Protein AF-A0A3C1NHS4-F1 (afdb_monomer_lite)

Foldseek 3Di:
DVVVVLVVLLCCQPVHPDQAAEEDEDFPPPQLDLVNLLVVLLSCCVRRNQEHAYEYEWDPQDDPRNPTHIRDPVSLVSSQVSNVVSNRQHYAYYPDDDPVRHDHDDPVPD

Sequence (110 aa):
SLDAVLDTLVYVKHETKTWLEITTLLIPGKNDSSDEVGALCEWVATRLGPDVPLHLTAFHPDWKMLDVPSTPPSTLKRAREIALRTGLRYVYTGNVHDEAGQSTYCHGCG

Secondary structure (DSSP, 8-state):
-HHHHHHHHHHHHHH------EEEEE-TTTT--HHHHHHHHHHHHHHT-TTS-EEEEE----TT--SSPPPPHHHHHHHHHHHHHTT-S-EEEESS--HHHH----TTT-

Structure (mmCIF, N/CA/C/O backbone):
data_AF-A0A3C1NHS4-F1
#
_entry.id   AF-A0A3C1NHS4-F1
#
loop_
_atom_site.group_PDB
_atom_site.id
_atom_site.type_symbol
_atom_site.label_atom_id
_atom_site.label_alt_id
_atom_site.label_comp_id
_atom_site.label_asym_id
_atom_site.label_entity_id
_atom_site.label_seq_id
_atom_site.pdbx_PDB_ins_code
_atom_site.Cartn_x
_atom_site.Cartn_y
_atom_site.Cartn_z
_atom_site.occupancy
_atom_site.B_iso_or_equiv
_atom_site.auth_seq_id
_atom_site.auth_comp_id
_atom_site.auth_asym_id
_atom_site.auth_atom_id
_atom_site.pdbx_PDB_model_num
ATOM 1 N N . SER A 1 1 ? 6.593 -17.307 9.338 1.00 85.94 1 SER A N 1
ATOM 2 C CA . SER A 1 1 ? 5.863 -17.284 8.056 1.00 85.94 1 SER A CA 1
ATOM 3 C C . SER A 1 1 ? 5.214 -15.918 7.894 1.00 85.94 1 SER A C 1
ATOM 5 O O . SER A 1 1 ? 5.296 -15.116 8.821 1.00 85.94 1 SER A O 1
ATOM 7 N N . LEU A 1 2 ? 4.594 -15.646 6.742 1.00 92.31 2 LEU A N 1
ATOM 8 C CA . LEU A 1 2 ? 3.778 -14.444 6.548 1.00 92.31 2 LEU A CA 1
ATOM 9 C C . LEU A 1 2 ? 2.539 -14.444 7.465 1.00 92.31 2 LEU A C 1
ATOM 11 O O . LEU A 1 2 ? 2.172 -13.391 7.973 1.00 92.31 2 LEU A O 1
ATOM 15 N N . ASP A 1 3 ? 1.963 -15.616 7.752 1.00 95.88 3 ASP A N 1
ATOM 16 C CA . ASP A 1 3 ? 0.731 -15.754 8.552 1.00 95.88 3 ASP A CA 1
ATOM 17 C C . ASP A 1 3 ? 0.826 -15.072 9.917 1.00 95.88 3 ASP A C 1
ATOM 19 O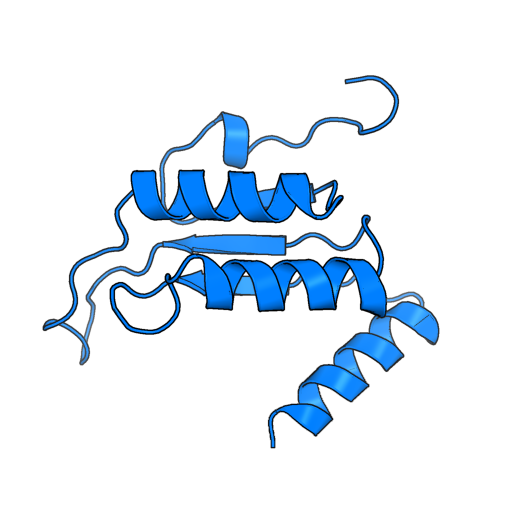 O . ASP A 1 3 ? -0.067 -14.325 10.291 1.00 95.88 3 ASP A O 1
ATOM 23 N N . ALA A 1 4 ? 1.957 -15.219 10.615 1.00 97.19 4 ALA A N 1
ATOM 24 C CA . ALA A 1 4 ? 2.159 -14.580 11.916 1.00 97.19 4 ALA A CA 1
ATOM 25 C C . ALA A 1 4 ? 2.077 -13.041 11.845 1.00 97.19 4 ALA A C 1
ATOM 27 O O . ALA A 1 4 ? 1.603 -12.394 12.779 1.00 97.19 4 ALA A O 1
ATOM 28 N N . VAL A 1 5 ? 2.521 -12.446 10.733 1.00 96.75 5 VAL A N 1
ATOM 29 C CA . VAL A 1 5 ? 2.412 -10.999 10.505 1.00 96.75 5 VAL A CA 1
ATOM 30 C C . VAL A 1 5 ? 0.958 -10.628 10.226 1.00 96.75 5 VAL A C 1
ATOM 32 O O . VAL A 1 5 ? 0.445 -9.695 10.836 1.00 96.75 5 VAL A O 1
ATOM 35 N N . LEU A 1 6 ? 0.278 -11.381 9.358 1.00 97.94 6 LEU A N 1
ATOM 36 C CA . LEU A 1 6 ? -1.127 -11.148 9.017 1.00 97.94 6 LEU A CA 1
ATOM 37 C C . LEU A 1 6 ? -2.042 -11.264 10.245 1.00 97.94 6 LEU A C 1
ATOM 39 O O . LEU A 1 6 ? -2.872 -10.385 10.471 1.00 97.94 6 LEU A O 1
ATOM 43 N N . ASP A 1 7 ? -1.842 -12.287 11.074 1.00 98.19 7 ASP A N 1
ATOM 44 C CA . ASP A 1 7 ? -2.579 -12.489 12.324 1.00 98.19 7 ASP A CA 1
ATOM 45 C C . ASP A 1 7 ? -2.334 -11.342 13.309 1.00 98.19 7 ASP A C 1
ATOM 47 O O . ASP A 1 7 ? -3.264 -10.864 13.960 1.00 98.19 7 ASP A O 1
ATOM 51 N N . THR A 1 8 ? -1.101 -10.830 13.367 1.00 97.94 8 THR A N 1
ATOM 52 C CA . THR A 1 8 ? -0.772 -9.662 14.194 1.00 97.94 8 THR A CA 1
ATOM 53 C C . THR A 1 8 ? -1.493 -8.408 13.704 1.00 97.94 8 THR A C 1
ATOM 55 O O . THR A 1 8 ? -2.029 -7.664 14.521 1.00 97.94 8 THR A O 1
ATOM 58 N N . LEU A 1 9 ? -1.556 -8.166 12.390 1.00 98.19 9 LEU A N 1
ATOM 59 C CA . LEU A 1 9 ? -2.283 -7.016 11.834 1.00 98.19 9 LEU A CA 1
ATOM 60 C C . LEU A 1 9 ? -3.780 -7.087 12.157 1.00 98.19 9 LEU A C 1
ATOM 62 O O . LEU A 1 9 ? -4.371 -6.082 12.555 1.00 98.19 9 LEU A O 1
ATOM 66 N N . VAL A 1 10 ? -4.377 -8.277 12.037 1.00 98.50 10 VAL A N 1
ATOM 67 C CA . VAL A 1 10 ? -5.779 -8.524 12.407 1.00 98.50 10 VAL A CA 1
ATOM 68 C C . VAL A 1 10 ? -5.988 -8.260 13.900 1.00 98.50 10 VAL A C 1
ATOM 70 O O . VAL A 1 10 ? -6.892 -7.508 14.259 1.00 98.50 10 VAL A O 1
ATOM 73 N N . TYR A 1 11 ? -5.127 -8.796 14.768 1.00 98.56 11 TYR A N 1
ATOM 74 C CA . TYR A 1 11 ? -5.203 -8.556 16.211 1.00 98.56 11 TYR A CA 1
ATOM 75 C C . TYR A 1 11 ? -5.079 -7.067 16.558 1.00 98.56 11 TYR A C 1
ATOM 77 O O . TYR A 1 11 ? -5.920 -6.529 17.272 1.00 98.56 11 TYR A O 1
ATOM 85 N N . VAL A 1 12 ? -4.072 -6.367 16.021 1.00 98.44 12 VAL A N 1
ATOM 86 C CA . VAL A 1 12 ? -3.878 -4.930 16.271 1.00 98.44 12 VAL A CA 1
ATOM 87 C C . VAL A 1 12 ? -5.120 -4.142 15.863 1.00 98.44 12 VAL A C 1
ATOM 89 O O . VAL A 1 12 ? -5.562 -3.278 16.621 1.00 98.44 12 VAL A O 1
ATOM 92 N N . LYS A 1 13 ? -5.707 -4.455 14.703 1.00 98.00 13 LYS A N 1
ATOM 93 C CA . LYS A 1 13 ? -6.872 -3.737 14.186 1.00 98.00 13 LYS A CA 1
ATOM 94 C C . LYS A 1 13 ? -8.143 -3.959 15.011 1.00 98.00 13 LYS A C 1
ATOM 96 O O . LYS A 1 13 ? -8.894 -3.003 15.204 1.00 98.00 13 LYS A O 1
ATOM 101 N N . HIS A 1 14 ? -8.411 -5.191 15.438 1.00 97.94 14 HIS A N 1
ATOM 102 C CA . HIS A 1 14 ? -9.703 -5.549 16.042 1.00 97.94 14 HIS A CA 1
ATOM 103 C C . HIS A 1 14 ? -9.686 -5.563 17.569 1.00 97.94 14 HIS A C 1
ATOM 105 O O . HIS A 1 14 ? -10.690 -5.225 18.188 1.00 97.94 14 HIS A O 1
ATOM 111 N N . GLU A 1 15 ? -8.547 -5.881 18.181 1.00 98.38 15 GLU A N 1
ATOM 112 C CA . GLU A 1 15 ? -8.447 -6.123 19.627 1.00 98.38 15 GLU A CA 1
ATOM 113 C C . GLU A 1 15 ? -7.757 -4.981 20.387 1.00 98.38 15 GLU A C 1
ATOM 115 O O . GLU A 1 15 ? -7.647 -5.009 21.614 1.00 98.38 15 GLU A O 1
ATOM 120 N N . THR A 1 16 ? -7.271 -3.953 19.684 1.00 98.19 16 THR A N 1
ATOM 121 C CA . THR A 1 16 ? -6.547 -2.833 20.301 1.00 98.19 16 THR A CA 1
ATOM 122 C C . THR A 1 16 ? -7.093 -1.473 19.867 1.00 98.19 16 THR A C 1
ATOM 124 O O . THR A 1 16 ? -7.914 -1.357 18.963 1.00 98.19 16 THR A O 1
ATOM 127 N N . LYS A 1 17 ? -6.622 -0.410 20.530 1.00 97.38 17 LYS A N 1
ATOM 128 C CA . LYS A 1 17 ? -6.899 0.991 20.160 1.00 97.38 17 LYS A CA 1
ATOM 129 C C . LYS A 1 17 ? -5.748 1.631 19.378 1.00 97.38 17 LYS A C 1
ATOM 131 O O . LYS A 1 17 ? -5.732 2.847 19.199 1.00 97.38 17 LYS A O 1
ATOM 136 N N . THR A 1 18 ? -4.756 0.837 18.984 1.00 98.12 18 THR A N 1
ATOM 137 C CA . THR A 1 18 ? -3.558 1.325 18.305 1.00 98.12 18 THR A CA 1
ATOM 138 C C . THR A 1 18 ? -3.908 1.768 16.891 1.00 98.12 18 THR A C 1
ATOM 140 O O . THR A 1 18 ? -4.596 1.064 16.154 1.00 98.12 18 THR A O 1
ATOM 143 N N . TRP A 1 19 ? -3.413 2.942 16.508 1.00 97.62 19 TRP A N 1
ATOM 144 C CA . TRP A 1 19 ? -3.485 3.401 15.129 1.00 97.62 19 TRP A CA 1
ATOM 145 C C . TRP A 1 19 ? -2.584 2.533 14.247 1.00 97.62 19 TRP A C 1
ATOM 147 O O . TRP A 1 19 ? -1.409 2.338 14.563 1.00 97.62 19 TRP A O 1
ATOM 157 N N . LEU A 1 20 ? -3.147 1.992 13.168 1.00 98.25 20 LEU A N 1
ATOM 158 C CA . LEU A 1 20 ? -2.471 1.067 12.268 1.00 98.25 20 LEU A CA 1
ATOM 159 C C . LEU A 1 20 ? -2.433 1.656 10.863 1.00 98.25 20 LEU A C 1
ATOM 161 O O . LEU A 1 20 ? -3.477 1.973 10.302 1.00 98.25 20 LEU A O 1
ATOM 165 N N . GLU A 1 21 ? -1.236 1.711 10.291 1.00 98.19 21 GLU A N 1
ATOM 166 C CA . GLU A 1 21 ? -1.000 2.031 8.886 1.00 98.19 21 GLU A CA 1
ATOM 167 C C . GLU A 1 21 ? -0.094 0.962 8.276 1.00 98.19 21 GLU A C 1
ATOM 169 O O . GLU A 1 21 ? 0.755 0.389 8.965 1.00 98.19 21 GLU A O 1
ATOM 174 N N . ILE A 1 22 ? -0.277 0.683 6.986 1.00 98.06 22 ILE A N 1
ATOM 175 C CA . ILE A 1 22 ? 0.491 -0.330 6.259 1.00 98.06 22 ILE A CA 1
ATOM 176 C C . ILE A 1 22 ? 1.247 0.348 5.127 1.00 98.06 22 ILE A C 1
ATOM 178 O O . ILE A 1 22 ? 0.669 1.128 4.377 1.00 98.06 22 ILE A O 1
ATOM 182 N N . THR A 1 23 ? 2.519 -0.006 4.959 1.00 98.12 23 THR A N 1
ATOM 183 C CA . THR A 1 23 ? 3.340 0.460 3.840 1.00 98.12 23 THR A CA 1
ATOM 184 C C . THR A 1 23 ? 3.845 -0.721 3.031 1.00 98.12 23 THR A C 1
ATOM 186 O O . THR A 1 23 ? 4.365 -1.692 3.579 1.00 98.12 23 THR A O 1
ATOM 189 N N . THR A 1 24 ? 3.730 -0.626 1.712 1.00 98.25 24 THR A N 1
ATOM 190 C CA . THR A 1 24 ? 4.262 -1.599 0.762 1.00 98.25 24 THR A CA 1
ATOM 191 C C . THR A 1 24 ? 5.146 -0.886 -0.248 1.00 98.25 24 THR A C 1
ATOM 193 O O . THR A 1 24 ? 4.691 -0.028 -1.003 1.00 98.25 24 THR A O 1
ATOM 196 N N . LEU A 1 25 ? 6.420 -1.271 -0.265 1.00 98.00 25 LEU A N 1
ATOM 197 C CA . LEU A 1 25 ? 7.359 -0.871 -1.304 1.00 98.00 25 LEU A CA 1
ATOM 198 C C . LEU A 1 25 ? 7.073 -1.700 -2.557 1.00 98.00 25 LEU A C 1
ATOM 200 O O . LEU A 1 25 ? 7.201 -2.927 -2.521 1.00 98.00 25 LEU A O 1
ATOM 204 N N . LEU A 1 26 ? 6.672 -1.050 -3.646 1.00 98.50 26 LEU A N 1
ATOM 205 C CA . LEU A 1 26 ? 6.508 -1.717 -4.935 1.00 98.50 26 LEU A CA 1
ATOM 206 C C . LEU A 1 26 ? 7.857 -1.765 -5.643 1.00 98.50 26 LEU A C 1
ATOM 208 O O . LEU A 1 26 ? 8.571 -0.770 -5.681 1.00 98.50 26 LEU A O 1
ATOM 212 N N . ILE A 1 27 ? 8.212 -2.930 -6.171 1.00 98.25 27 ILE A N 1
ATOM 213 C CA . ILE A 1 27 ? 9.484 -3.215 -6.827 1.00 98.25 27 ILE A CA 1
ATOM 214 C C . ILE A 1 27 ? 9.169 -3.797 -8.215 1.00 98.25 27 ILE A C 1
ATOM 216 O O . ILE A 1 27 ? 8.527 -4.854 -8.291 1.00 98.25 27 ILE A O 1
ATOM 220 N N . PRO A 1 28 ? 9.623 -3.154 -9.310 1.00 98.31 28 PRO A N 1
ATOM 221 C CA . PRO A 1 28 ? 9.320 -3.592 -10.668 1.00 98.31 28 PRO A CA 1
ATOM 222 C C . PRO A 1 28 ? 9.695 -5.049 -10.942 1.00 98.31 28 PRO A C 1
ATOM 224 O O . PRO A 1 28 ? 10.824 -5.477 -10.697 1.00 98.31 28 PRO A O 1
ATOM 227 N N . GLY A 1 29 ? 8.737 -5.814 -11.466 1.00 97.56 29 GLY A N 1
ATOM 228 C CA . GLY A 1 29 ? 8.911 -7.223 -11.812 1.00 97.56 29 GLY A CA 1
ATOM 229 C C . GLY A 1 29 ? 9.024 -8.162 -10.608 1.00 97.56 29 GLY A C 1
ATOM 230 O O . GLY A 1 29 ? 9.396 -9.323 -10.790 1.00 97.56 29 GLY A O 1
ATOM 231 N N . LYS A 1 30 ? 8.749 -7.680 -9.387 1.00 97.81 30 LYS A N 1
ATOM 232 C CA . LYS A 1 30 ? 8.757 -8.495 -8.162 1.00 97.81 30 LYS A CA 1
ATOM 233 C C . LYS A 1 30 ? 7.377 -8.593 -7.529 1.00 97.81 30 LYS A C 1
ATOM 235 O O . LYS A 1 30 ? 6.899 -9.706 -7.385 1.00 97.81 30 LYS A O 1
ATOM 240 N N . ASN A 1 31 ? 6.777 -7.459 -7.167 1.00 98.00 31 ASN A N 1
ATOM 241 C CA . ASN A 1 31 ? 5.490 -7.404 -6.461 1.00 98.00 31 ASN A CA 1
ATOM 242 C C . ASN A 1 31 ? 4.537 -6.320 -6.998 1.00 98.00 31 ASN A C 1
ATOM 244 O O . ASN A 1 31 ? 3.571 -5.944 -6.338 1.00 98.00 31 ASN A O 1
ATOM 248 N N . ASP A 1 32 ? 4.810 -5.774 -8.186 1.00 98.31 32 ASP A N 1
ATOM 249 C CA . ASP A 1 32 ? 4.051 -4.670 -8.780 1.00 98.31 32 ASP A CA 1
ATOM 250 C C . ASP A 1 32 ? 3.003 -5.122 -9.815 1.00 98.31 32 ASP A C 1
ATOM 252 O O . ASP A 1 32 ? 2.407 -4.297 -10.521 1.00 98.31 32 ASP A O 1
ATOM 256 N N . SER A 1 33 ? 2.747 -6.429 -9.923 1.00 98.50 33 SER A N 1
ATOM 257 C CA . SER A 1 33 ? 1.705 -6.956 -10.809 1.00 98.50 33 SER A CA 1
ATOM 258 C C . SER A 1 33 ? 0.309 -6.510 -10.350 1.00 98.50 33 SER A C 1
ATOM 260 O O . SER A 1 33 ? 0.068 -6.293 -9.164 1.00 98.50 33 SER A O 1
ATOM 262 N N . SER A 1 34 ? -0.629 -6.330 -11.291 1.00 98.38 34 SER A N 1
ATOM 263 C CA . SER A 1 34 ? -2.006 -5.933 -10.937 1.00 98.38 34 SER A CA 1
ATOM 264 C C . SER A 1 34 ? -2.672 -6.945 -10.006 1.00 98.38 34 SER A C 1
ATOM 266 O O . SER A 1 34 ? -3.401 -6.536 -9.108 1.00 98.38 34 SER A O 1
ATOM 268 N N . ASP A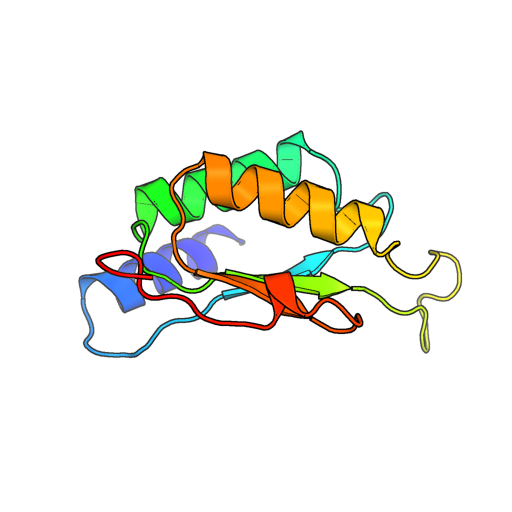 1 35 ? -2.412 -8.235 -10.220 1.00 98.38 35 ASP A N 1
ATOM 269 C CA . ASP A 1 35 ? -3.033 -9.322 -9.464 1.00 98.38 35 ASP A CA 1
ATOM 270 C C . ASP A 1 35 ? -2.512 -9.357 -8.027 1.00 98.38 35 ASP A C 1
ATOM 272 O O . ASP A 1 35 ? -3.292 -9.468 -7.087 1.00 98.38 35 ASP A O 1
ATOM 276 N N . GLU A 1 36 ? -1.203 -9.184 -7.840 1.00 98.38 36 GLU A N 1
ATOM 277 C CA . GLU A 1 36 ? -0.594 -9.168 -6.509 1.00 98.38 36 GLU A CA 1
ATOM 278 C C . GLU A 1 36 ? -0.991 -7.922 -5.713 1.00 98.38 36 GLU A C 1
ATOM 280 O O . GLU A 1 36 ? -1.382 -8.026 -4.549 1.00 98.38 36 GLU A O 1
ATOM 285 N N . VAL A 1 37 ? -0.990 -6.749 -6.357 1.00 98.62 37 VAL A N 1
ATOM 286 C CA . VAL A 1 37 ? -1.512 -5.518 -5.750 1.00 98.62 37 VAL A CA 1
ATOM 287 C C . VAL A 1 37 ? -2.994 -5.676 -5.407 1.00 98.62 37 VAL A C 1
ATOM 289 O O . VAL A 1 37 ? -3.415 -5.282 -4.320 1.00 98.62 37 VAL A O 1
ATOM 292 N N . GLY A 1 38 ? -3.787 -6.264 -6.305 1.00 98.62 38 GLY A N 1
ATOM 293 C CA . GLY A 1 38 ? -5.204 -6.536 -6.081 1.00 98.62 38 GLY A CA 1
ATOM 294 C C . GLY A 1 38 ? -5.430 -7.427 -4.864 1.00 98.62 38 GLY A C 1
ATOM 295 O O . GLY A 1 38 ? -6.197 -7.051 -3.981 1.00 98.62 38 GLY A O 1
ATOM 296 N N . ALA A 1 39 ? -4.699 -8.539 -4.766 1.00 98.56 39 ALA A N 1
ATOM 297 C CA . ALA A 1 39 ? -4.782 -9.468 -3.642 1.00 98.56 39 ALA A CA 1
ATOM 298 C C . ALA A 1 39 ? -4.410 -8.804 -2.306 1.00 98.56 39 ALA A C 1
ATOM 300 O O . ALA A 1 39 ? -5.109 -8.994 -1.311 1.00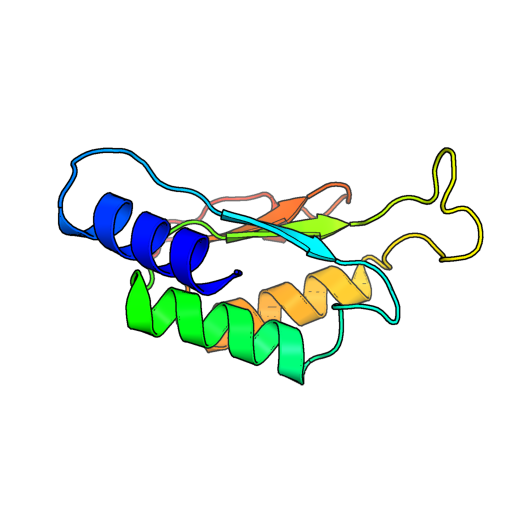 98.56 39 ALA A O 1
ATOM 301 N N . LEU A 1 40 ? -3.357 -7.976 -2.282 1.00 98.44 40 LEU A N 1
ATOM 302 C CA . LEU A 1 40 ? -3.004 -7.171 -1.108 1.00 98.44 40 LEU A CA 1
ATOM 303 C C . LEU A 1 40 ? -4.157 -6.240 -0.708 1.00 98.44 40 LEU A C 1
ATOM 305 O O . LEU A 1 40 ? -4.566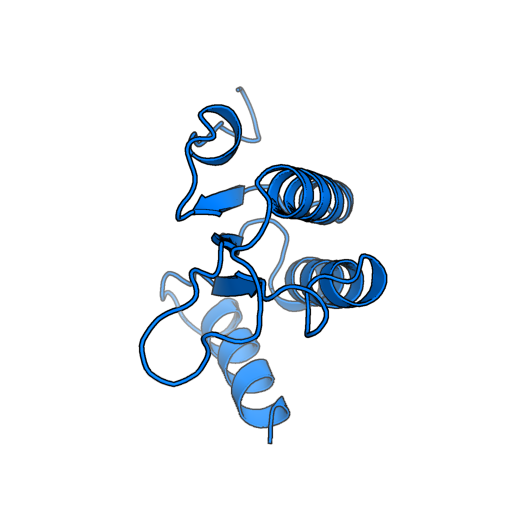 -6.216 0.453 1.00 98.44 40 LEU A O 1
ATOM 309 N N . CYS A 1 41 ? -4.686 -5.473 -1.662 1.00 98.62 41 CYS A N 1
ATOM 310 C CA . CYS A 1 41 ? -5.710 -4.464 -1.395 1.00 98.62 41 CYS A CA 1
ATOM 311 C C . CYS A 1 41 ? -7.043 -5.088 -0.969 1.00 98.62 41 CYS A C 1
ATOM 313 O O . CYS A 1 41 ? -7.718 -4.557 -0.087 1.00 98.62 41 CYS A O 1
ATOM 315 N N . GLU A 1 42 ? -7.421 -6.214 -1.572 1.00 98.56 42 GLU A N 1
ATOM 316 C CA . GLU A 1 42 ? -8.603 -6.985 -1.195 1.00 98.56 42 GLU A CA 1
ATOM 317 C C . GLU A 1 42 ? -8.440 -7.581 0.203 1.00 98.56 42 GLU A C 1
ATOM 319 O O . GLU A 1 42 ? -9.349 -7.478 1.028 1.00 98.56 42 GLU A O 1
ATOM 324 N N . TRP A 1 43 ? -7.268 -8.133 0.526 1.00 98.56 43 TRP A N 1
ATOM 325 C CA . TRP A 1 43 ? -7.001 -8.650 1.865 1.00 98.56 43 TRP A CA 1
ATOM 326 C C . TRP A 1 43 ? -7.101 -7.548 2.926 1.00 98.56 43 TRP A C 1
ATOM 328 O O . TRP A 1 43 ? -7.786 -7.733 3.930 1.00 98.56 43 TRP A O 1
ATOM 338 N N . VAL A 1 44 ? -6.497 -6.375 2.698 1.00 98.62 44 VAL A N 1
ATOM 339 C CA . VAL A 1 44 ? -6.597 -5.241 3.635 1.00 98.62 44 VAL A CA 1
ATOM 340 C C . VAL A 1 44 ? -8.054 -4.802 3.793 1.00 98.62 44 VAL A C 1
ATOM 342 O O . VAL A 1 44 ? -8.546 -4.722 4.919 1.00 98.62 44 VAL A O 1
ATOM 345 N N . ALA A 1 45 ? -8.770 -4.585 2.686 1.00 98.31 45 ALA A N 1
ATOM 346 C CA . ALA A 1 45 ? -10.158 -4.130 2.721 1.00 98.31 45 ALA A CA 1
ATOM 347 C C . ALA A 1 45 ? -11.077 -5.119 3.457 1.00 98.31 45 ALA A C 1
ATOM 349 O O . ALA A 1 45 ? -11.904 -4.708 4.270 1.00 98.31 45 ALA A O 1
ATOM 350 N N . THR A 1 46 ? -10.912 -6.421 3.211 1.00 98.31 46 THR A N 1
ATOM 351 C CA . THR A 1 46 ? -11.767 -7.470 3.788 1.00 98.31 46 THR A CA 1
ATOM 352 C C . THR A 1 46 ? -11.411 -7.808 5.232 1.00 98.31 46 THR A C 1
ATOM 354 O O . THR A 1 46 ? -12.305 -8.072 6.035 1.00 98.31 46 THR A O 1
ATOM 357 N N . ARG A 1 47 ? -10.122 -7.817 5.588 1.00 98.25 47 ARG A N 1
ATOM 358 C CA . ARG A 1 47 ? -9.656 -8.284 6.905 1.00 98.25 47 ARG A CA 1
ATOM 359 C C . ARG A 1 47 ? -9.470 -7.163 7.908 1.00 98.25 47 ARG A C 1
ATOM 361 O O . ARG A 1 47 ? -9.659 -7.401 9.099 1.00 98.25 47 ARG A O 1
ATOM 368 N N . LEU A 1 48 ? -9.105 -5.968 7.451 1.00 98.31 48 LEU A N 1
ATOM 369 C CA . LEU A 1 48 ? -8.821 -4.818 8.311 1.00 98.31 48 LEU A CA 1
ATOM 370 C C . LEU A 1 48 ? -9.840 -3.683 8.145 1.00 98.31 48 LEU A C 1
ATOM 372 O O . LEU A 1 48 ? -9.973 -2.844 9.035 1.00 98.31 48 LEU A O 1
ATOM 376 N N . GLY A 1 49 ? -10.604 -3.690 7.053 1.00 97.88 49 GLY A N 1
ATOM 377 C CA . GLY A 1 49 ? -11.627 -2.694 6.754 1.00 97.88 49 GLY A CA 1
ATOM 378 C C . GLY A 1 49 ? -11.120 -1.549 5.867 1.00 97.88 49 GLY A C 1
ATOM 379 O O . GLY A 1 49 ? -9.916 -1.389 5.664 1.00 97.88 49 GLY A O 1
ATOM 380 N N . PRO A 1 50 ? -12.038 -0.714 5.348 1.00 97.62 50 PRO A N 1
ATOM 381 C CA . PRO A 1 50 ? -11.730 0.299 4.334 1.00 97.62 50 PRO A CA 1
ATOM 382 C C . PRO A 1 50 ? -10.955 1.514 4.867 1.00 97.62 50 PRO A C 1
ATOM 384 O O . PRO A 1 50 ? -10.448 2.313 4.081 1.00 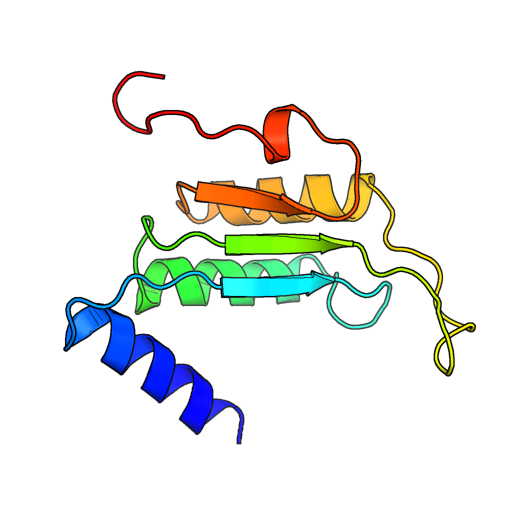97.62 50 PRO A O 1
ATOM 387 N N . ASP A 1 51 ? -10.903 1.677 6.191 1.00 97.06 51 ASP A N 1
ATOM 388 C CA . ASP A 1 51 ? -10.364 2.862 6.864 1.00 97.06 51 ASP A CA 1
ATOM 389 C C . ASP A 1 51 ? -8.891 2.734 7.272 1.00 97.06 51 ASP A C 1
ATOM 391 O O . ASP A 1 51 ? -8.330 3.706 7.767 1.00 97.06 51 ASP A O 1
ATOM 395 N N . VAL A 1 52 ? -8.261 1.566 7.099 1.00 98.06 52 VAL A N 1
ATOM 396 C CA . VAL A 1 52 ? -6.828 1.401 7.392 1.00 98.06 52 VAL A CA 1
ATOM 397 C C . VAL A 1 52 ? -6.003 2.035 6.268 1.00 98.06 52 VAL A C 1
ATOM 399 O O . VAL A 1 52 ? -6.132 1.596 5.123 1.00 98.06 52 VAL A O 1
ATOM 402 N N . PRO A 1 53 ? -5.150 3.038 6.559 1.00 98.31 53 PRO A N 1
ATOM 403 C CA . PRO A 1 53 ? -4.278 3.639 5.559 1.00 98.31 53 PRO A CA 1
ATOM 404 C C . PRO A 1 53 ? -3.320 2.634 4.926 1.00 98.31 53 PRO A C 1
ATOM 406 O O . PRO A 1 53 ? -2.611 1.903 5.627 1.00 98.31 53 PRO A O 1
ATOM 409 N N . LEU A 1 54 ? -3.267 2.654 3.594 1.00 98.62 54 LEU A N 1
ATOM 410 C CA . LEU A 1 54 ? -2.312 1.890 2.802 1.00 98.62 54 LEU A CA 1
ATOM 411 C C . LEU A 1 54 ? -1.408 2.839 2.012 1.00 98.62 54 LEU A C 1
ATOM 413 O O . LEU A 1 54 ? -1.871 3.619 1.181 1.00 98.62 54 LEU A O 1
ATOM 417 N N . HIS A 1 55 ? -0.105 2.733 2.236 1.00 98.56 55 HIS A N 1
ATOM 418 C CA . HIS A 1 55 ? 0.926 3.474 1.519 1.00 98.56 55 HIS A CA 1
ATOM 419 C C . HIS A 1 55 ? 1.594 2.566 0.497 1.00 98.56 55 HIS A C 1
ATOM 421 O O . HIS A 1 55 ? 2.191 1.550 0.849 1.00 98.56 55 HIS A O 1
ATOM 427 N N . LEU A 1 56 ? 1.533 2.952 -0.771 1.00 98.56 56 LEU A N 1
ATOM 428 C CA . LEU A 1 56 ? 2.248 2.307 -1.865 1.00 98.56 56 LEU A CA 1
ATOM 429 C C . LEU A 1 56 ? 3.434 3.196 -2.224 1.00 98.56 56 LEU A C 1
ATOM 431 O O . LEU A 1 56 ? 3.257 4.336 -2.648 1.00 98.56 56 LEU A O 1
ATOM 435 N N . THR A 1 57 ? 4.655 2.723 -2.007 1.00 98.12 57 THR A N 1
ATOM 436 C CA . THR A 1 57 ? 5.858 3.551 -2.165 1.00 98.12 57 THR A CA 1
ATOM 437 C C . THR A 1 57 ? 6.725 3.056 -3.308 1.00 98.12 57 THR A C 1
ATOM 439 O O . THR A 1 57 ? 6.812 1.858 -3.578 1.00 98.12 57 THR A O 1
ATOM 442 N N . ALA A 1 58 ? 7.358 3.995 -4.011 1.00 98.00 58 ALA A N 1
ATOM 443 C CA . ALA A 1 58 ? 8.246 3.674 -5.115 1.00 98.00 58 ALA A CA 1
ATOM 444 C C . ALA A 1 58 ? 9.598 3.169 -4.602 1.00 98.00 58 ALA A C 1
ATOM 446 O O . ALA A 1 58 ? 10.229 3.793 -3.742 1.00 98.00 58 ALA A O 1
ATOM 447 N N . PHE A 1 59 ? 10.051 2.053 -5.171 1.00 98.19 59 PHE A N 1
ATOM 448 C CA . PHE A 1 59 ? 11.428 1.590 -5.064 1.00 98.19 59 PHE A CA 1
ATOM 449 C C . PHE A 1 59 ? 12.389 2.501 -5.834 1.00 98.19 59 PHE A C 1
ATOM 451 O O . PHE A 1 59 ? 12.067 2.973 -6.929 1.00 98.19 59 PHE A O 1
ATOM 458 N N . HIS A 1 60 ? 13.583 2.678 -5.272 1.00 97.19 60 HIS A N 1
ATOM 459 C CA . HIS A 1 60 ? 14.737 3.300 -5.906 1.00 97.19 60 HIS A CA 1
ATOM 460 C C . HIS A 1 60 ? 15.929 2.323 -5.816 1.00 97.19 60 HIS A C 1
ATOM 462 O O . HIS A 1 60 ? 16.154 1.763 -4.739 1.00 97.19 60 HIS A O 1
ATOM 468 N N . PRO A 1 61 ? 16.664 2.076 -6.915 1.00 95.31 61 PRO A N 1
ATOM 469 C CA . PRO A 1 61 ? 17.802 1.173 -6.926 1.00 95.31 61 PRO A CA 1
ATOM 470 C C . PRO A 1 61 ? 18.971 1.775 -6.163 1.00 95.31 61 PRO A C 1
ATOM 472 O O . PRO A 1 61 ? 19.676 2.646 -6.666 1.00 95.31 61 PRO A O 1
ATOM 475 N N . ASP A 1 62 ? 19.201 1.254 -4.964 1.00 92.88 62 ASP A N 1
ATOM 476 C CA . ASP A 1 62 ? 20.329 1.626 -4.125 1.00 92.88 62 ASP A CA 1
ATOM 477 C C . ASP A 1 62 ? 21.072 0.395 -3.602 1.00 92.88 62 ASP A C 1
ATOM 479 O O . ASP A 1 62 ? 20.548 -0.720 -3.487 1.00 92.88 62 ASP A O 1
ATOM 483 N N . TRP A 1 63 ? 22.330 0.628 -3.230 1.00 90.44 63 TRP A N 1
ATOM 484 C CA . TRP A 1 63 ? 23.201 -0.338 -2.570 1.00 90.44 63 TRP A CA 1
ATOM 485 C C . TRP A 1 63 ? 23.392 -1.651 -3.346 1.00 90.44 63 TRP A C 1
ATOM 487 O O . TRP A 1 63 ? 24.230 -1.723 -4.240 1.00 90.44 63 TRP A O 1
ATOM 497 N N . LYS A 1 64 ? 22.671 -2.710 -2.967 1.00 93.75 64 LYS A N 1
ATOM 498 C CA . LYS A 1 64 ? 22.862 -4.082 -3.466 1.00 93.75 64 LYS A CA 1
ATOM 499 C C . LYS A 1 64 ? 21.854 -4.496 -4.534 1.00 93.75 64 LYS A C 1
ATOM 501 O O . LYS A 1 64 ? 21.984 -5.594 -5.062 1.00 93.75 64 LYS A O 1
ATOM 506 N N . MET A 1 65 ? 20.867 -3.655 -4.832 1.00 94.19 65 MET A N 1
ATOM 507 C CA . MET A 1 65 ? 19.798 -3.965 -5.781 1.00 94.19 65 MET A CA 1
ATOM 508 C C . MET A 1 65 ? 19.744 -2.881 -6.855 1.00 94.19 65 MET A C 1
ATOM 510 O O . MET A 1 65 ? 18.868 -2.023 -6.860 1.00 94.19 65 MET A O 1
ATOM 514 N N . LEU A 1 66 ? 20.757 -2.899 -7.722 1.00 96.38 66 LEU A N 1
ATOM 515 C CA . LEU A 1 66 ? 20.970 -1.906 -8.783 1.00 96.38 66 LEU A CA 1
ATOM 516 C C . LEU A 1 66 ? 20.483 -2.389 -10.158 1.00 96.38 66 LEU A C 1
ATOM 518 O O . LEU A 1 66 ? 20.457 -1.622 -11.114 1.00 96.38 66 LEU A O 1
ATOM 522 N N . ASP A 1 67 ? 20.132 -3.669 -10.266 1.00 96.75 67 ASP A N 1
ATOM 523 C CA . ASP A 1 67 ? 19.696 -4.351 -11.486 1.00 96.75 67 ASP A CA 1
ATOM 524 C C . ASP A 1 67 ? 18.192 -4.201 -11.767 1.00 96.75 67 ASP A C 1
ATOM 526 O O . ASP A 1 67 ? 17.733 -4.503 -12.868 1.00 96.75 67 ASP A O 1
ATOM 530 N N . VAL A 1 68 ? 17.424 -3.710 -10.792 1.00 97.31 68 VAL A N 1
ATOM 531 C CA . VAL A 1 68 ? 15.991 -3.430 -10.927 1.00 97.31 68 VAL A CA 1
ATOM 532 C C . VAL A 1 68 ? 15.788 -1.921 -11.071 1.00 97.31 68 VAL A C 1
ATOM 534 O O . VAL A 1 68 ? 16.326 -1.170 -10.264 1.00 97.31 68 VAL A O 1
ATOM 537 N N . PRO A 1 69 ? 15.027 -1.432 -12.066 1.00 97.00 69 PRO A N 1
ATOM 538 C CA . PRO A 1 69 ? 14.804 0.002 -12.219 1.00 97.00 69 PRO A CA 1
ATOM 539 C C . PRO A 1 69 ? 13.973 0.577 -11.063 1.00 97.00 69 PRO A C 1
ATOM 541 O O . PRO A 1 69 ? 13.237 -0.143 -10.384 1.00 97.00 69 PRO A O 1
ATOM 544 N N . SER A 1 70 ? 14.029 1.900 -10.879 1.00 97.56 70 SER A N 1
ATOM 545 C CA . SER A 1 70 ? 13.095 2.604 -9.992 1.00 97.56 70 SER A CA 1
ATOM 546 C C . SER A 1 70 ? 11.648 2.323 -10.390 1.00 97.56 70 SER A C 1
ATOM 548 O O . SER A 1 70 ? 11.341 2.141 -11.570 1.00 97.56 70 SER A O 1
ATOM 550 N N . THR A 1 71 ? 10.735 2.346 -9.419 1.00 98.25 71 THR A N 1
ATOM 551 C CA . THR A 1 71 ? 9.306 2.174 -9.715 1.00 98.25 71 THR A CA 1
ATOM 552 C C . THR A 1 71 ? 8.787 3.350 -10.532 1.00 98.25 71 THR A C 1
ATOM 554 O O . THR A 1 71 ? 8.871 4.489 -10.068 1.00 98.25 71 THR A O 1
ATOM 557 N N . PRO A 1 72 ? 8.215 3.113 -11.725 1.00 97.00 72 PRO A N 1
ATOM 558 C CA . PRO A 1 72 ? 7.628 4.187 -12.508 1.00 97.00 72 PRO A CA 1
ATOM 559 C C . PRO A 1 72 ? 6.442 4.828 -11.768 1.00 97.00 72 PRO A C 1
ATOM 561 O O . PRO A 1 72 ? 5.621 4.102 -11.199 1.00 97.00 72 PRO A O 1
ATOM 564 N N . PRO A 1 73 ? 6.251 6.159 -11.840 1.00 96.31 73 PRO A N 1
ATOM 565 C CA . PRO A 1 73 ? 5.068 6.812 -11.272 1.00 96.31 73 PRO A CA 1
ATOM 566 C C . PRO A 1 73 ? 3.743 6.230 -11.793 1.00 96.31 73 PRO A C 1
ATOM 568 O O . PRO A 1 73 ? 2.766 6.131 -11.055 1.00 96.31 73 PRO A O 1
ATOM 571 N N . SER A 1 74 ? 3.713 5.770 -13.049 1.00 96.75 74 SER A N 1
ATOM 572 C CA . SER A 1 74 ? 2.549 5.097 -13.639 1.00 96.75 74 SER A CA 1
ATOM 573 C C . SER A 1 74 ? 2.201 3.775 -12.947 1.00 96.75 74 SER A C 1
ATOM 575 O O . SER A 1 74 ? 1.019 3.453 -12.825 1.00 96.75 74 SER A O 1
ATOM 577 N N . THR A 1 75 ? 3.197 3.030 -12.454 1.00 97.56 75 THR A N 1
ATOM 578 C CA . THR A 1 75 ? 2.983 1.810 -11.663 1.00 97.56 75 THR A CA 1
ATOM 579 C C . THR A 1 75 ? 2.299 2.140 -10.342 1.00 97.56 75 THR A C 1
ATOM 581 O O . THR A 1 75 ? 1.298 1.504 -10.014 1.00 97.56 75 THR A O 1
ATOM 584 N N . LEU A 1 76 ? 2.767 3.170 -9.627 1.00 97.06 76 LEU A N 1
ATOM 585 C CA . LEU A 1 76 ? 2.125 3.610 -8.384 1.00 97.06 76 LEU A CA 1
ATOM 586 C C . LEU A 1 76 ? 0.706 4.120 -8.615 1.00 97.06 76 LEU A C 1
ATOM 588 O O . LEU A 1 76 ? -0.203 3.736 -7.884 1.00 97.06 76 LEU A O 1
ATOM 592 N N . LYS A 1 77 ? 0.499 4.928 -9.658 1.00 96.69 77 LYS A N 1
ATOM 593 C CA . LYS A 1 77 ? -0.830 5.434 -10.008 1.00 96.69 77 LYS A CA 1
ATOM 594 C C . LYS A 1 77 ? -1.808 4.288 -10.278 1.00 96.69 77 LYS A C 1
ATOM 596 O O . LYS A 1 77 ? -2.881 4.251 -9.683 1.00 96.69 77 LYS A O 1
ATOM 601 N N . ARG A 1 78 ? -1.413 3.307 -11.100 1.00 97.94 78 ARG A N 1
ATOM 602 C CA . ARG A 1 78 ? -2.213 2.097 -11.359 1.00 97.94 78 ARG A CA 1
ATOM 603 C C . ARG A 1 78 ? -2.509 1.335 -10.068 1.00 97.94 78 ARG A C 1
ATOM 605 O O . ARG A 1 78 ? -3.643 0.910 -9.861 1.00 97.94 78 ARG A O 1
ATOM 612 N N . ALA A 1 79 ? -1.508 1.149 -9.214 1.00 98.44 79 ALA A N 1
ATOM 613 C CA . ALA A 1 79 ? -1.667 0.414 -7.968 1.00 98.44 79 ALA A CA 1
ATOM 614 C C . ALA A 1 79 ? -2.630 1.127 -7.003 1.00 98.44 79 ALA A C 1
ATOM 616 O O . ALA A 1 79 ? -3.524 0.494 -6.443 1.00 98.44 79 ALA A O 1
ATOM 617 N N . ARG A 1 80 ? -2.536 2.458 -6.898 1.00 98.12 80 ARG A N 1
ATOM 618 C CA . ARG A 1 80 ? -3.484 3.283 -6.141 1.00 98.12 80 ARG A CA 1
ATOM 619 C C . ARG A 1 80 ? -4.903 3.171 -6.691 1.00 98.12 80 ARG A C 1
ATOM 621 O O . ARG A 1 80 ? -5.845 3.012 -5.924 1.00 98.12 80 ARG A O 1
ATOM 628 N N . GLU A 1 81 ? -5.074 3.221 -8.008 1.00 98.12 81 GLU A N 1
ATOM 629 C CA . GLU A 1 81 ? -6.386 3.049 -8.636 1.00 98.12 81 GLU A CA 1
ATOM 630 C C . GLU A 1 81 ? -6.986 1.659 -8.360 1.00 98.12 81 GLU A C 1
ATOM 632 O O . GLU A 1 81 ? -8.189 1.554 -8.135 1.00 98.12 81 GLU A O 1
ATOM 637 N N . ILE A 1 82 ? -6.172 0.594 -8.353 1.00 98.56 82 ILE A N 1
ATOM 638 C CA . ILE A 1 82 ? -6.608 -0.754 -7.946 1.00 98.56 82 ILE A CA 1
ATOM 639 C C . ILE A 1 82 ? -7.086 -0.737 -6.493 1.00 98.56 82 ILE A C 1
ATOM 641 O O . ILE A 1 82 ? -8.201 -1.174 -6.222 1.00 98.56 82 ILE A O 1
ATOM 645 N N . ALA A 1 83 ? -6.279 -0.190 -5.586 1.00 98.25 83 ALA A N 1
ATOM 646 C CA . ALA A 1 83 ? -6.584 -0.128 -4.162 1.00 98.25 83 ALA A CA 1
ATOM 647 C C . ALA A 1 83 ? -7.882 0.640 -3.865 1.00 98.25 83 ALA A C 1
ATOM 649 O O . ALA A 1 83 ? -8.723 0.186 -3.097 1.00 98.25 83 ALA A O 1
ATOM 650 N N . LEU A 1 84 ? -8.097 1.779 -4.525 1.00 97.44 84 LEU A N 1
ATOM 651 C CA . LEU A 1 84 ? -9.339 2.543 -4.384 1.00 97.44 84 LEU A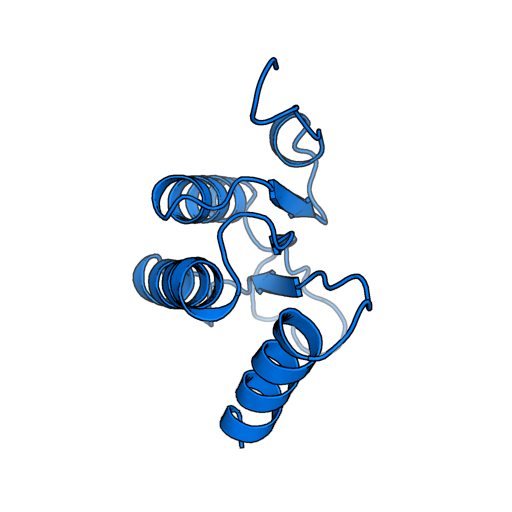 CA 1
ATOM 652 C C . LEU A 1 84 ? -10.560 1.746 -4.875 1.00 97.44 84 LEU A C 1
ATOM 654 O O . LEU A 1 84 ? -11.627 1.808 -4.264 1.00 97.44 84 LEU A O 1
ATOM 658 N N . ARG A 1 85 ? -10.418 0.951 -5.946 1.00 98.00 85 ARG A N 1
ATOM 659 C CA . ARG A 1 85 ? -11.505 0.099 -6.461 1.00 98.00 85 ARG A CA 1
ATOM 660 C C . ARG A 1 85 ? -11.880 -1.053 -5.528 1.00 98.00 85 ARG A C 1
ATOM 662 O O . ARG A 1 85 ? -13.008 -1.527 -5.629 1.00 98.00 85 ARG A O 1
ATOM 669 N N . THR A 1 86 ? -11.001 -1.485 -4.620 1.00 97.62 86 THR A N 1
ATOM 670 C CA . THR A 1 86 ? -11.358 -2.486 -3.595 1.00 97.62 86 THR A CA 1
ATOM 671 C C . THR A 1 86 ? -12.144 -1.884 -2.425 1.00 97.62 86 THR A C 1
ATOM 673 O O . THR A 1 86 ? -12.568 -2.612 -1.530 1.00 97.62 86 THR A O 1
ATOM 676 N N . GLY A 1 87 ? -12.375 -0.566 -2.433 1.00 96.75 87 GLY A N 1
ATOM 677 C CA . GLY A 1 87 ? -13.130 0.146 -1.403 1.00 96.75 87 GLY A CA 1
ATOM 678 C C . GLY A 1 87 ? -12.268 0.741 -0.289 1.00 96.75 87 GLY A C 1
ATOM 679 O O . GLY A 1 87 ? -12.824 1.298 0.659 1.00 96.75 87 GLY A O 1
ATOM 680 N N . LEU A 1 88 ? -10.936 0.661 -0.389 1.00 98.12 88 LEU A N 1
ATOM 681 C CA . LEU A 1 88 ? -10.041 1.378 0.520 1.00 98.12 88 LEU A CA 1
ATOM 682 C C . LEU A 1 88 ? -10.217 2.889 0.343 1.00 98.12 88 LEU A C 1
ATOM 684 O O . LEU A 1 88 ? -10.249 3.399 -0.776 1.00 98.12 88 LEU A O 1
ATOM 688 N N . ARG A 1 89 ? -10.322 3.611 1.460 1.00 97.38 89 ARG A N 1
ATOM 689 C CA . ARG A 1 89 ? -10.603 5.057 1.467 1.00 97.38 89 ARG A CA 1
ATOM 690 C C . ARG A 1 89 ? -9.339 5.906 1.497 1.00 97.38 89 ARG A C 1
ATOM 692 O O . ARG A 1 89 ? -9.320 6.995 0.933 1.00 97.38 89 ARG A O 1
ATOM 699 N N . TYR A 1 90 ? -8.288 5.402 2.139 1.00 97.94 90 TYR A N 1
ATOM 700 C CA . TYR A 1 90 ? -7.051 6.140 2.379 1.00 97.94 90 TYR A CA 1
ATOM 701 C C . TYR A 1 90 ? -5.876 5.387 1.763 1.00 97.94 90 TYR A C 1
ATOM 703 O O . TYR A 1 90 ? -5.261 4.531 2.399 1.00 97.94 90 TYR A O 1
ATOM 711 N N . VAL A 1 91 ? -5.599 5.692 0.495 1.00 98.12 91 VAL A N 1
ATOM 712 C CA . VAL A 1 91 ? -4.487 5.099 -0.252 1.00 98.12 91 VAL A CA 1
ATOM 713 C C . VAL A 1 91 ? -3.540 6.192 -0.713 1.00 98.12 91 VAL A C 1
ATOM 715 O O . VAL A 1 91 ? -3.936 7.086 -1.472 1.00 98.12 91 VAL A O 1
ATOM 718 N N . TYR A 1 92 ? -2.287 6.073 -0.289 1.00 98.25 92 TYR A N 1
ATOM 719 C CA . TYR A 1 92 ? -1.253 7.070 -0.512 1.00 98.25 92 TYR A CA 1
ATOM 720 C C . TYR A 1 92 ? -0.135 6.551 -1.407 1.00 98.25 92 TYR A C 1
ATOM 722 O O . TYR A 1 92 ? 0.192 5.364 -1.392 1.00 98.25 92 TYR A O 1
ATOM 730 N N . THR A 1 93 ? 0.477 7.458 -2.162 1.00 97.94 93 THR A N 1
ATOM 731 C CA . THR A 1 93 ? 1.670 7.185 -2.972 1.00 97.94 93 THR A CA 1
ATOM 732 C C . THR A 1 93 ? 2.872 7.932 -2.416 1.00 97.94 93 THR A C 1
ATOM 734 O O . THR A 1 93 ? 2.856 9.159 -2.302 1.00 97.94 93 THR A O 1
ATOM 737 N N . GLY A 1 94 ? 3.937 7.202 -2.094 1.00 95.81 94 GLY A N 1
ATOM 738 C CA . GLY A 1 94 ? 5.168 7.773 -1.542 1.00 95.81 94 GLY A CA 1
ATOM 739 C C . GLY A 1 94 ? 6.381 7.610 -2.455 1.00 95.81 94 GLY A C 1
ATOM 740 O O . GLY A 1 94 ? 6.364 6.832 -3.409 1.00 95.81 94 GLY A O 1
ATOM 741 N N . ASN A 1 95 ? 7.456 8.336 -2.132 1.00 94.81 95 ASN A N 1
ATOM 742 C CA . ASN A 1 95 ? 8.717 8.385 -2.894 1.00 94.81 95 ASN A CA 1
ATOM 743 C C . ASN A 1 95 ? 8.566 8.835 -4.360 1.00 94.81 95 ASN A C 1
ATOM 745 O O . ASN A 1 95 ? 9.425 8.570 -5.196 1.00 94.81 95 ASN A O 1
ATOM 749 N N . VAL A 1 96 ? 7.476 9.529 -4.669 1.00 93.06 96 VAL A N 1
ATOM 750 C CA . VAL A 1 96 ? 7.190 10.143 -5.968 1.00 93.06 96 VAL A CA 1
ATOM 751 C C . VAL A 1 96 ? 6.585 11.523 -5.739 1.00 93.06 96 VAL A C 1
ATOM 753 O O . VAL A 1 96 ? 6.184 11.844 -4.622 1.00 93.06 96 VAL A O 1
ATOM 756 N N . HIS A 1 97 ? 6.498 12.338 -6.784 1.00 90.69 97 HIS A N 1
ATOM 757 C CA . HIS A 1 97 ? 5.675 13.543 -6.760 1.00 90.69 97 HIS A CA 1
ATOM 758 C C . HIS A 1 97 ? 4.286 13.204 -7.322 1.00 90.69 97 HIS A C 1
ATOM 760 O O . HIS A 1 97 ? 4.155 12.975 -8.524 1.00 90.69 97 HIS A O 1
ATOM 766 N N . ASP A 1 98 ? 3.279 13.113 -6.450 1.00 91.31 98 ASP A N 1
ATOM 767 C CA . ASP A 1 98 ? 1.886 12.803 -6.806 1.00 91.31 98 ASP A CA 1
ATOM 768 C C . ASP A 1 98 ? 0.945 13.512 -5.825 1.00 91.31 98 ASP A C 1
ATOM 770 O O . ASP A 1 98 ? 0.593 12.973 -4.781 1.00 91.31 98 ASP A O 1
ATOM 774 N N . GLU A 1 99 ? 0.541 14.737 -6.158 1.00 92.19 99 GLU A N 1
ATOM 775 C CA . GLU A 1 99 ? -0.312 15.572 -5.303 1.00 92.19 99 GLU A CA 1
ATOM 776 C C . GLU A 1 99 ? -1.621 14.868 -4.914 1.00 92.19 99 GLU A C 1
ATOM 778 O O . GLU A 1 99 ? -2.022 14.886 -3.748 1.00 92.19 99 GLU A O 1
ATOM 783 N N . ALA A 1 100 ? -2.263 14.186 -5.866 1.00 90.88 100 ALA A N 1
ATOM 784 C CA . ALA A 1 100 ? -3.529 13.501 -5.630 1.00 90.88 100 ALA A CA 1
ATOM 785 C C . ALA A 1 100 ? -3.356 12.280 -4.716 1.00 90.88 100 ALA A C 1
ATOM 787 O O . ALA A 1 100 ? -4.241 11.975 -3.915 1.00 90.88 100 ALA A O 1
ATOM 788 N N . GLY A 1 101 ? -2.237 11.567 -4.851 1.00 91.44 101 GLY A N 1
ATOM 789 C CA . GLY A 1 101 ? -1.875 10.431 -4.008 1.00 91.44 101 GLY A CA 1
ATOM 790 C C . GLY A 1 101 ? -1.191 10.805 -2.690 1.00 91.44 101 GLY A C 1
ATOM 791 O O . GLY A 1 101 ? -1.020 9.939 -1.839 1.00 91.44 101 GLY A O 1
ATOM 792 N N . GLN A 1 102 ? -0.832 12.071 -2.487 1.00 93.12 102 GLN A N 1
ATOM 793 C CA . GLN A 1 102 ? -0.216 12.595 -1.257 1.00 93.12 102 GLN A CA 1
ATOM 794 C C . GLN A 1 102 ? -1.169 13.458 -0.426 1.00 93.12 102 GLN A C 1
ATOM 796 O O . GLN A 1 102 ? -0.800 13.929 0.649 1.00 93.12 102 GLN A O 1
ATOM 801 N N . SER A 1 103 ? -2.397 13.640 -0.905 1.00 93.06 103 SER A N 1
ATOM 802 C CA . SER A 1 103 ? -3.442 14.399 -0.228 1.00 93.06 103 SER A CA 1
ATOM 803 C C . SER A 1 103 ? -4.459 13.469 0.428 1.00 93.06 103 SER A C 1
ATOM 805 O O . SER A 1 103 ? -4.825 12.426 -0.120 1.00 93.06 103 SER A O 1
ATOM 807 N N . THR A 1 104 ? -4.953 13.867 1.598 1.00 92.38 104 THR A N 1
ATOM 808 C CA . THR A 1 104 ? -6.076 13.207 2.271 1.00 92.38 104 THR A CA 1
ATOM 809 C C . THR A 1 104 ? -7.356 13.977 1.984 1.00 92.38 104 THR A C 1
ATOM 811 O O . THR A 1 104 ? -7.402 15.193 2.150 1.00 92.38 104 THR A O 1
ATOM 814 N N . TYR A 1 105 ? -8.411 13.255 1.616 1.00 89.81 105 TYR A N 1
ATOM 815 C CA . TYR A 1 105 ? -9.750 13.805 1.417 1.00 89.81 105 TYR A CA 1
ATOM 816 C C . TYR A 1 105 ? -10.727 13.110 2.362 1.00 89.81 105 TYR A C 1
ATOM 818 O O . TYR A 1 105 ? -10.605 11.905 2.609 1.00 89.81 105 TYR A O 1
ATOM 826 N N . CYS A 1 106 ? -11.698 13.849 2.903 1.00 90.75 106 CYS A N 1
ATOM 827 C CA . CYS A 1 106 ? -12.714 13.239 3.749 1.00 90.75 106 CYS A CA 1
ATOM 828 C C . CYS A 1 106 ? -13.603 12.333 2.894 1.00 90.75 106 CYS A C 1
ATOM 830 O O . CYS A 1 106 ? -14.267 12.804 1.971 1.00 90.75 106 CYS A O 1
ATOM 832 N N . HIS A 1 107 ? -13.694 11.045 3.236 1.00 90.38 107 HIS A N 1
ATOM 833 C CA . HIS A 1 107 ? -14.549 10.109 2.494 1.00 90.38 107 HIS A CA 1
ATOM 834 C C . HIS A 1 107 ? -16.049 10.472 2.556 1.00 90.38 107 HIS A C 1
ATOM 836 O O . HIS A 1 107 ? -16.834 9.939 1.776 1.00 90.38 107 HIS A O 1
ATOM 842 N N . GLY A 1 108 ? -16.450 11.338 3.497 1.00 90.25 108 GLY A N 1
ATOM 843 C CA . GLY A 1 108 ? -17.834 11.771 3.686 1.00 90.25 108 GLY A CA 1
ATOM 844 C C . GLY A 1 108 ? -18.202 13.102 3.023 1.00 90.25 108 GLY A C 1
ATOM 845 O O . GLY A 1 108 ? -19.363 13.271 2.661 1.00 90.25 108 GLY A O 1
ATOM 846 N N . CYS A 1 109 ? -17.268 14.049 2.869 1.00 91.81 109 CYS A N 1
ATOM 847 C CA . CYS A 1 109 ? -17.592 15.404 2.386 1.00 91.81 109 CYS A CA 1
ATOM 848 C C . CYS A 1 109 ? -16.635 15.996 1.345 1.00 91.81 109 CYS A C 1
ATOM 850 O O . CYS A 1 109 ? -16.934 17.071 0.829 1.00 91.81 109 CYS A O 1
ATOM 852 N N . GLY A 1 110 ? -15.534 15.313 1.020 1.00 78.50 110 GLY A N 1
ATOM 853 C CA . GLY A 1 110 ? -14.447 15.895 0.227 1.00 78.50 110 GLY A CA 1
ATOM 854 C C . GLY A 1 110 ? -13.671 16.943 1.007 1.00 78.50 110 GLY A C 1
ATOM 855 O O . GLY A 1 110 ? -13.217 17.904 0.357 1.00 78.50 110 GLY A O 1
#

Radius of gyration: 14.45 Å; chains: 1; bounding box: 41×33×34 Å

pLDDT: mean 96.52, std 3.15, range [78.5, 98.62]